Protein AF-X1N1Q4-F1 (afdb_monomer_lite)

Structure (mmCIF, N/CA/C/O backbone):
data_AF-X1N1Q4-F1
#
_entry.id   AF-X1N1Q4-F1
#
loop_
_atom_site.group_PDB
_atom_site.id
_atom_site.type_symbol
_atom_site.label_atom_id
_atom_site.label_alt_id
_atom_site.label_comp_id
_atom_site.label_asym_id
_atom_site.label_entity_id
_atom_site.label_seq_id
_atom_site.pdbx_PDB_ins_code
_atom_site.Cartn_x
_atom_site.Cartn_y
_atom_site.Cartn_z
_atom_site.occupancy
_atom_site.B_iso_or_equiv
_atom_site.auth_seq_id
_atom_site.auth_comp_id
_atom_site.auth_asym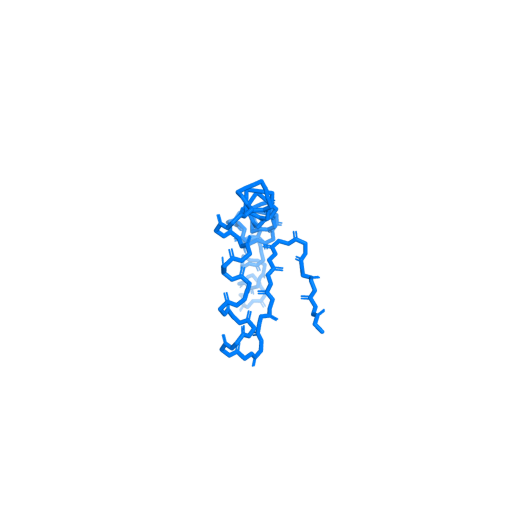_id
_atom_site.auth_atom_id
_atom_site.pdbx_PDB_model_num
ATOM 1 N N . MET A 1 1 ? 2.324 4.026 15.900 1.00 48.66 1 MET A N 1
ATOM 2 C CA . MET A 1 1 ? 1.229 3.834 14.927 1.00 48.66 1 MET A CA 1
ATOM 3 C C . MET A 1 1 ? 1.421 4.803 13.762 1.00 48.66 1 MET A C 1
ATOM 5 O O . MET A 1 1 ? 1.174 5.992 13.925 1.00 48.66 1 MET A O 1
ATOM 9 N N . GLY A 1 2 ? 1.972 4.344 12.635 1.00 50.22 2 GLY A N 1
ATOM 10 C CA . GLY A 1 2 ? 2.283 5.210 11.491 1.00 50.22 2 GLY A CA 1
ATOM 11 C C . GLY A 1 2 ? 1.074 5.366 10.575 1.00 50.22 2 GLY A C 1
ATOM 12 O O . GLY A 1 2 ? 0.690 4.418 9.896 1.00 50.22 2 GLY A O 1
ATOM 13 N N . PHE A 1 3 ? 0.459 6.546 10.559 1.00 49.31 3 PHE A N 1
ATOM 14 C CA . PHE A 1 3 ? -0.446 6.918 9.476 1.00 49.31 3 PHE A CA 1
ATOM 15 C C . PHE A 1 3 ? 0.398 7.131 8.219 1.00 49.31 3 PHE A C 1
ATOM 17 O O . PHE A 1 3 ? 1.276 7.992 8.209 1.00 49.31 3 PHE A O 1
ATOM 24 N N . VAL A 1 4 ? 0.146 6.354 7.173 1.00 63.78 4 VAL A N 1
ATOM 25 C CA . VAL A 1 4 ? 0.645 6.660 5.830 1.00 63.78 4 VAL A CA 1
ATOM 26 C C . VAL A 1 4 ? -0.483 7.409 5.128 1.00 63.78 4 VAL A C 1
ATOM 28 O O . VAL A 1 4 ? -1.648 7.067 5.309 1.00 63.78 4 VAL A O 1
ATOM 31 N N . GLU A 1 5 ? -0.193 8.448 4.342 1.00 72.50 5 GLU A N 1
ATOM 32 C CA . GLU A 1 5 ? -1.249 9.310 3.772 1.00 72.50 5 GLU A CA 1
ATOM 33 C C . GLU A 1 5 ? -2.312 8.569 2.932 1.00 72.50 5 GLU A C 1
ATOM 35 O O . GLU A 1 5 ? -3.384 9.128 2.664 1.00 72.50 5 GLU A O 1
ATOM 40 N N . ASN A 1 6 ? -2.016 7.330 2.528 1.00 85.94 6 ASN A N 1
ATOM 41 C CA . ASN A 1 6 ? -2.820 6.444 1.696 1.00 85.94 6 ASN A CA 1
ATOM 42 C C . ASN A 1 6 ? -3.360 5.185 2.410 1.00 85.94 6 ASN A C 1
ATOM 44 O O . ASN A 1 6 ? -3.972 4.353 1.742 1.00 85.94 6 ASN A O 1
ATOM 48 N N . GLY A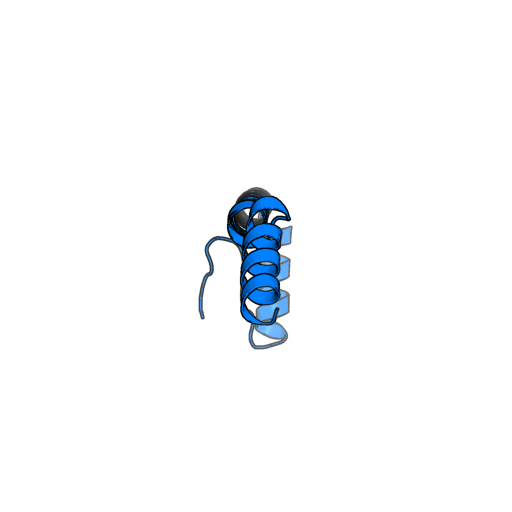 1 7 ? -3.180 5.023 3.727 1.00 92.06 7 GLY A N 1
ATOM 49 C CA . GLY A 1 7 ? -3.707 3.849 4.427 1.00 92.06 7 GLY A CA 1
ATOM 50 C C . GLY A 1 7 ? -3.270 3.700 5.883 1.00 92.06 7 GLY A C 1
ATOM 51 O O . GLY A 1 7 ? -2.744 4.619 6.510 1.00 92.06 7 GLY A O 1
ATOM 52 N N . PHE A 1 8 ? -3.492 2.503 6.425 1.00 94.31 8 PHE A N 1
ATOM 53 C CA . PHE A 1 8 ? -3.106 2.139 7.784 1.00 94.31 8 PHE A CA 1
ATOM 54 C C . PHE A 1 8 ? -2.193 0.917 7.778 1.00 94.31 8 PHE A C 1
ATOM 56 O O . PHE A 1 8 ? -2.462 -0.059 7.083 1.00 94.31 8 PHE A O 1
ATOM 63 N N . LEU A 1 9 ? -1.149 0.963 8.602 1.00 93.56 9 LEU A N 1
ATOM 64 C CA . LEU A 1 9 ? -0.311 -0.190 8.910 1.00 93.56 9 LEU A CA 1
ATOM 65 C C . LEU A 1 9 ? -0.703 -0.699 10.295 1.00 93.56 9 LEU A C 1
ATOM 67 O O . LEU A 1 9 ? -0.228 -0.182 11.304 1.00 93.56 9 LEU A O 1
ATOM 71 N N . ALA A 1 10 ? -1.6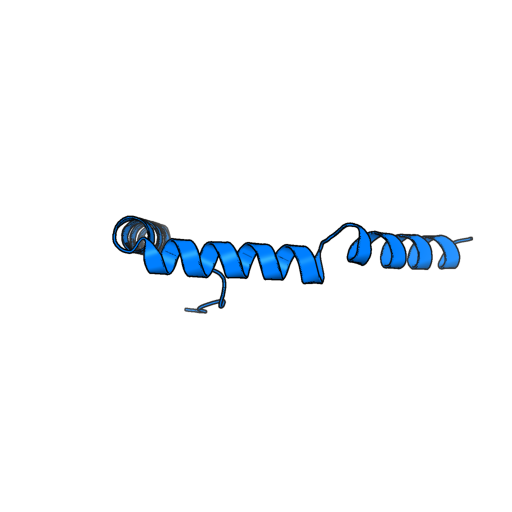32 -1.652 10.323 1.00 93.44 10 ALA A N 1
ATOM 72 C CA . ALA A 1 10 ? -2.019 -2.347 11.543 1.00 93.44 10 ALA A CA 1
ATOM 73 C C . ALA A 1 10 ? -0.969 -3.406 11.902 1.00 93.44 10 ALA A C 1
ATOM 75 O O . ALA A 1 10 ? -0.430 -4.075 11.020 1.00 93.44 10 ALA A O 1
ATOM 76 N N . THR A 1 11 ? -0.692 -3.545 13.195 1.00 95.62 11 THR A N 1
ATOM 77 C CA . THR A 1 11 ? 0.316 -4.470 13.740 1.00 95.62 11 THR A CA 1
ATOM 78 C C . THR A 1 11 ? -0.283 -5.578 14.606 1.00 95.62 11 THR A C 1
ATOM 80 O O . THR A 1 11 ? 0.434 -6.482 15.026 1.00 95.62 11 THR A O 1
ATOM 83 N N . SER A 1 12 ? -1.599 -5.546 14.822 1.00 97.62 12 SER A N 1
ATOM 84 C CA . SER A 1 12 ? -2.376 -6.598 15.478 1.00 97.62 12 SER A CA 1
ATOM 85 C C . SER A 1 12 ? -3.726 -6.796 14.787 1.00 97.62 12 SER A C 1
ATOM 87 O O . SER A 1 12 ? -4.165 -5.958 13.993 1.00 97.62 12 SER A O 1
ATOM 89 N N . GLU A 1 13 ? -4.401 -7.899 15.108 1.00 98.12 13 GLU A N 1
ATOM 90 C CA . GLU A 1 13 ? -5.752 -8.187 14.613 1.00 98.12 13 GLU A CA 1
ATOM 91 C C . GLU A 1 13 ? -6.777 -7.154 15.101 1.00 98.12 13 GLU A C 1
ATOM 93 O O . GLU A 1 13 ? -7.592 -6.685 14.309 1.00 98.12 13 GLU A O 1
ATOM 98 N N . ASP A 1 14 ? -6.687 -6.721 16.362 1.00 98.06 14 ASP A N 1
ATOM 99 C CA . ASP A 1 14 ? -7.566 -5.683 16.917 1.00 98.06 14 ASP A CA 1
ATOM 100 C C . ASP A 1 14 ? -7.384 -4.342 16.198 1.00 98.06 14 ASP A C 1
ATOM 102 O O . ASP A 1 14 ? -8.356 -3.661 15.854 1.00 98.06 14 ASP A O 1
ATOM 106 N N . GLU A 1 15 ? -6.130 -3.964 15.919 1.00 97.00 15 GLU A N 1
ATOM 107 C CA . GLU A 1 15 ? -5.841 -2.775 15.122 1.00 97.00 15 GLU A CA 1
ATOM 108 C C . GLU A 1 15 ? -6.406 -2.920 13.709 1.00 97.00 15 GLU A C 1
ATOM 110 O O . GLU A 1 15 ? -7.019 -1.984 13.193 1.00 97.00 15 GLU A O 1
ATOM 115 N N . TRP A 1 16 ? -6.238 -4.088 13.089 1.00 96.94 16 TRP A N 1
ATOM 116 C CA . TRP A 1 16 ? -6.742 -4.369 11.748 1.00 96.94 16 TRP A CA 1
ATOM 117 C C . TRP A 1 16 ? -8.268 -4.252 11.683 1.00 96.94 16 TRP A C 1
ATOM 119 O O . TRP A 1 16 ? -8.788 -3.508 10.843 1.00 96.94 16 TRP A O 1
ATOM 129 N N . TYR A 1 17 ? -8.976 -4.886 12.622 1.00 98.44 17 TYR A N 1
ATOM 130 C CA . TYR A 1 17 ? -10.431 -4.809 12.736 1.00 98.44 17 TYR A CA 1
ATOM 131 C C . TYR A 1 17 ? -10.894 -3.363 12.927 1.00 98.44 17 TYR A C 1
ATOM 133 O O . TYR A 1 17 ? -11.751 -2.874 12.189 1.00 98.44 17 TYR A O 1
ATOM 141 N N . GLY A 1 18 ? -10.270 -2.635 13.858 1.00 97.81 18 GLY A N 1
ATOM 142 C CA . GLY A 1 18 ? -10.606 -1.236 14.117 1.00 97.81 18 GLY A CA 1
ATOM 143 C C . GLY A 1 18 ? -10.411 -0.333 12.895 1.00 97.81 18 GLY A C 1
ATOM 144 O O . GLY A 1 18 ? -11.243 0.536 12.625 1.00 97.81 18 GLY A O 1
ATOM 145 N N . LYS A 1 19 ? -9.340 -0.535 12.113 1.00 96.69 19 LYS A N 1
ATOM 146 C CA . LYS A 1 19 ? -9.088 0.269 10.904 1.00 96.69 19 LYS A CA 1
ATOM 147 C C . LYS A 1 19 ? -10.037 -0.058 9.761 1.00 96.69 19 L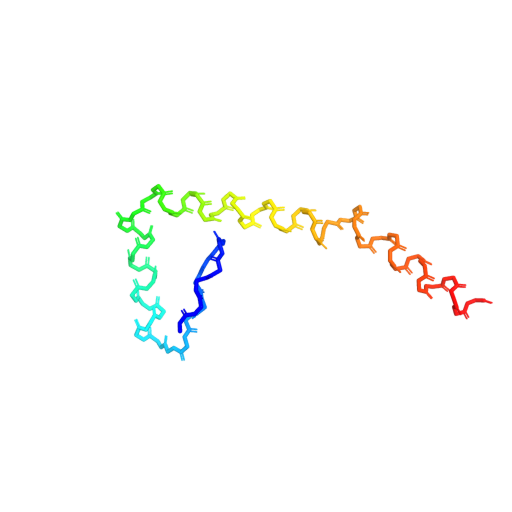YS A C 1
ATOM 149 O O . LYS A 1 19 ? -10.442 0.865 9.056 1.00 96.69 19 LYS A O 1
ATOM 154 N N . ILE A 1 20 ? -10.419 -1.320 9.585 1.00 97.31 20 ILE A N 1
ATOM 155 C CA . ILE A 1 20 ? -11.413 -1.688 8.571 1.00 97.31 20 ILE A CA 1
ATOM 156 C C . ILE A 1 20 ? -12.784 -1.126 8.935 1.00 97.31 20 ILE A C 1
ATOM 158 O O . ILE A 1 20 ? -13.399 -0.477 8.087 1.00 97.31 20 ILE A O 1
ATOM 162 N N . SER A 1 21 ? -13.223 -1.290 10.184 1.00 98.44 21 SER A N 1
ATOM 163 C CA . SER A 1 21 ? -14.495 -0.736 10.665 1.00 98.44 21 SER A CA 1
ATOM 164 C C . SER A 1 21 ? -14.556 0.780 10.453 1.00 98.44 21 SER A C 1
ATOM 166 O O . SER A 1 21 ? -15.494 1.272 9.829 1.00 98.44 21 SER A O 1
ATOM 168 N N . LEU A 1 22 ? -13.485 1.508 10.799 1.00 96.62 22 LEU A N 1
ATOM 169 C CA . LEU A 1 22 ? -13.367 2.948 10.536 1.00 96.62 22 LEU A CA 1
ATOM 170 C C . LEU A 1 22 ? -13.554 3.313 9.050 1.00 96.62 22 LEU A C 1
ATOM 172 O O . LEU A 1 22 ? -14.188 4.319 8.734 1.00 96.62 22 LEU A O 1
ATOM 176 N N . LEU A 1 23 ? -12.991 2.534 8.121 1.00 96.75 23 LEU A N 1
ATOM 177 C CA . LEU A 1 23 ? -13.123 2.793 6.680 1.00 96.75 23 LEU A CA 1
ATOM 178 C C . LEU A 1 23 ? -14.513 2.444 6.133 1.00 96.75 23 LEU A C 1
ATOM 180 O O . LEU A 1 23 ? -14.965 3.063 5.164 1.00 96.75 23 LEU A O 1
ATOM 184 N N . ILE A 1 24 ? -15.182 1.450 6.718 1.00 98.00 24 ILE A N 1
ATOM 185 C CA . ILE A 1 24 ? -16.565 1.094 6.377 1.00 98.00 24 ILE A CA 1
ATOM 186 C C . ILE A 1 24 ? -17.507 2.215 6.822 1.00 98.00 24 ILE A C 1
ATOM 188 O O . ILE A 1 24 ? -18.328 2.671 6.026 1.00 98.00 24 ILE A O 1
ATOM 192 N N . GLU A 1 25 ? -17.334 2.694 8.053 1.00 98.56 25 GLU A N 1
ATOM 193 C CA . GLU A 1 25 ? -18.162 3.733 8.672 1.00 98.56 25 GLU A CA 1
ATOM 194 C C . GLU A 1 25 ? -17.888 5.137 8.109 1.00 98.56 25 GLU A C 1
ATOM 196 O O . GLU A 1 25 ? -18.764 6.000 8.148 1.00 98.56 25 GLU A O 1
ATOM 201 N N . ASN A 1 26 ? -16.698 5.380 7.542 1.00 98.12 26 ASN A N 1
ATOM 202 C CA . ASN A 1 26 ? -16.312 6.672 6.969 1.00 98.12 26 ASN A CA 1
ATOM 203 C C . ASN A 1 26 ? -15.980 6.572 5.461 1.00 98.12 26 ASN A C 1
ATOM 205 O O . ASN A 1 26 ? -14.807 6.459 5.072 1.00 98.12 26 ASN A O 1
ATOM 209 N N . PRO A 1 27 ? -16.993 6.636 4.572 1.00 97.50 27 PRO A N 1
ATOM 210 C CA . PRO A 1 27 ? -16.804 6.454 3.133 1.00 97.50 27 PRO A CA 1
ATOM 211 C C . PRO A 1 27 ? -15.936 7.538 2.479 1.00 97.50 27 PRO A C 1
ATOM 213 O O . PRO A 1 27 ? -15.195 7.229 1.542 1.00 97.50 27 PRO A O 1
ATOM 216 N N . GLU A 1 28 ? -15.968 8.777 2.978 1.00 97.12 28 GLU A N 1
ATOM 217 C CA . GLU A 1 28 ? -15.130 9.867 2.459 1.00 97.12 28 GLU A CA 1
ATOM 218 C C . GLU A 1 28 ? -13.651 9.651 2.788 1.00 97.12 28 GLU A C 1
ATOM 220 O O . GLU A 1 28 ? -12.788 9.810 1.919 1.00 97.12 28 GLU A O 1
ATOM 225 N N . LEU A 1 29 ? -13.342 9.202 4.012 1.00 95.88 29 LEU A N 1
ATOM 226 C CA . LEU A 1 29 ? -11.984 8.804 4.384 1.00 95.88 29 LEU A CA 1
ATOM 227 C C . LEU A 1 29 ? -11.480 7.671 3.485 1.00 95.88 29 LEU A C 1
ATOM 229 O O . LEU A 1 29 ? -10.384 7.769 2.929 1.00 95.88 29 LEU A O 1
ATOM 233 N N . LYS A 1 30 ? -12.301 6.631 3.295 1.00 96.06 30 LYS A N 1
ATOM 234 C CA . LYS A 1 30 ? -11.992 5.496 2.416 1.00 96.06 30 LYS A CA 1
ATOM 235 C C . LYS A 1 30 ? -11.704 5.942 0.985 1.00 96.06 30 LYS A C 1
ATOM 237 O O . LYS A 1 30 ? -10.691 5.541 0.412 1.00 96.06 30 LYS A O 1
ATOM 242 N N . LYS A 1 31 ? -12.549 6.807 0.416 1.00 96.81 31 LYS A N 1
ATOM 243 C CA . LYS A 1 31 ? -12.357 7.348 -0.936 1.00 96.81 31 LYS A CA 1
ATOM 244 C C . LYS A 1 31 ? -11.065 8.159 -1.036 1.00 96.81 31 LYS A C 1
ATOM 246 O O . LYS A 1 31 ? -10.267 7.926 -1.944 1.00 96.81 31 LYS A O 1
ATOM 251 N N . LYS A 1 32 ? -10.825 9.063 -0.082 1.00 95.81 32 LYS A N 1
ATOM 252 C CA . LYS A 1 32 ? -9.620 9.904 -0.031 1.00 95.81 32 LYS A CA 1
ATOM 253 C C . LYS A 1 32 ? -8.343 9.068 0.054 1.00 95.81 32 LYS A C 1
ATOM 255 O O . LYS A 1 32 ? -7.394 9.334 -0.682 1.00 95.81 32 LYS A O 1
ATOM 260 N N . MET A 1 33 ? -8.324 8.056 0.922 1.00 95.75 33 MET A N 1
ATOM 261 C CA . MET A 1 33 ? -7.190 7.136 1.042 1.00 95.75 33 MET A CA 1
ATOM 262 C C . MET A 1 33 ? -6.973 6.337 -0.242 1.00 95.75 33 MET A C 1
ATOM 264 O O . MET A 1 33 ? -5.848 6.287 -0.730 1.00 95.75 33 MET A O 1
ATOM 268 N N . GLY A 1 34 ? -8.037 5.791 -0.840 1.00 95.69 34 GLY A N 1
ATOM 269 C CA . GLY A 1 34 ? -7.948 5.037 -2.093 1.00 95.69 34 GLY A CA 1
ATOM 270 C C . GLY A 1 34 ? -7.394 5.865 -3.256 1.00 95.69 34 GLY A C 1
ATOM 271 O O . GLY A 1 34 ? -6.511 5.400 -3.977 1.00 95.69 34 GLY A O 1
ATOM 272 N N . MET A 1 35 ? -7.846 7.116 -3.404 1.00 97.00 35 MET A N 1
ATOM 273 C CA . MET A 1 35 ? -7.316 8.039 -4.417 1.00 97.00 35 MET A CA 1
ATOM 274 C C . MET A 1 35 ? -5.822 8.302 -4.215 1.00 97.00 35 MET A C 1
ATOM 276 O O . MET A 1 35 ? -5.037 8.162 -5.149 1.00 97.00 35 MET A O 1
ATOM 280 N N . ARG A 1 36 ? -5.405 8.594 -2.978 1.00 96.00 36 ARG A N 1
ATOM 281 C CA . ARG A 1 36 ? -3.985 8.797 -2.651 1.00 96.00 36 ARG A CA 1
ATOM 282 C C . ARG A 1 36 ? -3.149 7.538 -2.861 1.00 96.00 36 ARG A C 1
ATOM 284 O O . ARG A 1 36 ? -2.015 7.631 -3.321 1.00 96.00 36 ARG A O 1
ATOM 291 N N . GLY A 1 37 ? -3.705 6.365 -2.558 1.00 95.50 37 GLY A N 1
ATOM 292 C CA . GLY A 1 37 ? -3.077 5.073 -2.826 1.00 95.50 37 GLY A CA 1
ATOM 293 C C . GLY A 1 37 ? -2.822 4.869 -4.313 1.00 95.50 37 GLY A C 1
ATOM 294 O O . GLY A 1 37 ? -1.699 4.552 -4.704 1.00 95.50 37 GLY A O 1
ATOM 295 N N . ARG A 1 38 ? -3.827 5.142 -5.153 1.00 96.56 38 ARG A N 1
ATOM 296 C CA . ARG A 1 38 ? -3.680 5.089 -6.612 1.00 96.56 38 ARG A CA 1
ATOM 297 C C . ARG A 1 38 ? -2.606 6.055 -7.105 1.00 96.56 38 ARG A C 1
ATOM 299 O O . ARG A 1 38 ? -1.722 5.631 -7.845 1.00 96.56 38 ARG A O 1
ATOM 306 N N . ASP A 1 39 ? -2.660 7.314 -6.683 1.00 96.38 39 ASP A N 1
ATOM 307 C CA . ASP A 1 39 ? -1.692 8.331 -7.105 1.00 96.38 39 ASP A CA 1
ATOM 308 C C . ASP A 1 39 ? -0.261 7.945 -6.718 1.00 96.38 39 ASP A C 1
ATOM 310 O O . ASP A 1 39 ? 0.666 8.110 -7.510 1.00 96.38 39 ASP A O 1
ATOM 314 N N . PHE A 1 40 ? -0.077 7.390 -5.517 1.00 95.69 40 PHE A N 1
ATOM 315 C CA . PHE A 1 40 ? 1.217 6.899 -5.059 1.00 95.69 40 PHE A CA 1
ATOM 316 C C . PHE A 1 40 ? 1.738 5.753 -5.935 1.00 95.69 40 PHE A C 1
ATOM 318 O O . PHE A 1 40 ? 2.896 5.789 -6.353 1.00 95.69 40 PHE A O 1
ATOM 325 N N . VAL A 1 41 ? 0.891 4.766 -6.251 1.00 95.88 41 VAL A N 1
ATOM 326 C CA . VAL A 1 41 ? 1.278 3.629 -7.102 1.00 95.88 41 VAL A CA 1
ATOM 327 C C . VAL A 1 41 ? 1.650 4.101 -8.504 1.00 95.88 41 VAL A C 1
ATOM 329 O O . VAL A 1 41 ? 2.720 3.754 -8.996 1.00 95.88 41 VAL A O 1
ATOM 332 N N . VAL A 1 42 ? 0.818 4.944 -9.120 1.00 97.31 42 VAL A N 1
ATOM 333 C CA . VAL A 1 42 ? 1.078 5.482 -10.464 1.00 97.31 42 VAL A CA 1
ATOM 334 C C . VAL A 1 42 ? 2.398 6.256 -10.503 1.00 97.31 42 VAL A C 1
ATOM 336 O O . VAL A 1 42 ? 3.192 6.063 -11.414 1.00 97.31 42 VAL A O 1
ATOM 339 N N . LYS A 1 43 ? 2.684 7.091 -9.499 1.00 96.06 43 LYS A N 1
ATOM 340 C CA . LYS A 1 43 ? 3.904 7.916 -9.485 1.00 96.06 43 LYS A CA 1
ATOM 341 C C . LYS A 1 43 ? 5.196 7.138 -9.245 1.00 96.06 43 LYS A C 1
ATOM 343 O O . LYS A 1 43 ? 6.258 7.632 -9.609 1.00 96.06 43 LYS A O 1
ATOM 348 N N . ASN A 1 44 ? 5.134 5.973 -8.601 1.00 95.69 44 ASN A N 1
ATOM 349 C CA . ASN A 1 44 ? 6.338 5.294 -8.107 1.00 95.69 44 ASN A CA 1
ATOM 350 C C . ASN A 1 44 ? 6.563 3.898 -8.702 1.00 95.69 44 ASN A C 1
ATOM 352 O O . ASN A 1 44 ? 7.702 3.427 -8.726 1.00 95.69 44 ASN A O 1
ATOM 356 N N . TYR A 1 45 ? 5.503 3.248 -9.183 1.00 95.69 45 TYR A N 1
ATOM 357 C CA . TYR A 1 45 ? 5.515 1.835 -9.573 1.00 95.69 45 TYR A CA 1
ATOM 358 C C . TYR A 1 45 ? 4.847 1.571 -10.929 1.00 95.69 45 TYR A C 1
ATOM 360 O O . TYR A 1 45 ? 4.644 0.411 -11.281 1.00 95.69 45 TYR A O 1
ATOM 368 N N . SER A 1 46 ? 4.490 2.604 -11.702 1.00 97.19 46 SER A N 1
ATOM 369 C CA . SER A 1 46 ? 3.961 2.396 -13.053 1.00 97.19 46 SER A CA 1
ATOM 370 C C . SER A 1 46 ? 5.025 1.844 -14.006 1.00 97.19 46 SER A C 1
ATOM 372 O O . SER A 1 46 ? 6.226 1.874 -13.716 1.00 97.19 46 SER A O 1
ATOM 374 N N . LEU A 1 47 ? 4.593 1.361 -15.174 1.00 97.69 47 LEU A N 1
ATOM 375 C CA . LEU A 1 47 ? 5.509 0.864 -16.200 1.00 97.69 47 LEU A CA 1
ATOM 376 C C . LEU A 1 47 ? 6.470 1.965 -16.665 1.00 97.69 47 LEU A C 1
ATOM 378 O O . LEU A 1 47 ? 7.660 1.710 -16.826 1.00 97.69 47 LEU A O 1
ATOM 382 N N . GLU A 1 48 ? 5.972 3.192 -16.804 1.00 97.81 48 GLU A N 1
ATOM 383 C CA . GLU A 1 48 ? 6.756 4.377 -17.163 1.00 97.81 48 GLU A CA 1
ATOM 384 C C . GLU A 1 48 ? 7.876 4.651 -16.149 1.00 97.81 48 GLU A C 1
ATOM 386 O O . GLU A 1 48 ? 8.933 5.156 -16.521 1.00 97.81 48 GLU A O 1
ATOM 391 N N . VAL A 1 49 ? 7.676 4.284 -14.877 1.00 97.81 49 VAL A N 1
ATOM 392 C CA . VAL A 1 49 ? 8.679 4.433 -13.812 1.00 97.81 49 VAL A CA 1
ATOM 393 C C . VAL A 1 49 ? 9.607 3.219 -13.724 1.00 97.81 49 VAL A C 1
ATOM 395 O O . VAL A 1 49 ? 10.809 3.371 -13.490 1.00 97.81 49 VAL A O 1
ATOM 398 N N . ALA A 1 50 ? 9.072 2.008 -13.878 1.00 97.88 50 ALA A N 1
ATOM 399 C CA . ALA A 1 50 ? 9.816 0.765 -13.692 1.00 97.88 50 ALA A CA 1
ATOM 400 C C . ALA A 1 50 ? 10.680 0.395 -14.909 1.00 97.88 50 ALA A C 1
ATOM 402 O O . ALA A 1 50 ? 11.834 -0.008 -14.741 1.00 97.88 50 ALA A O 1
ATOM 403 N N . ALA A 1 51 ? 10.162 0.559 -16.131 1.00 98.25 51 ALA A N 1
ATOM 404 C CA . ALA A 1 51 ? 10.846 0.131 -17.351 1.00 98.25 51 ALA A CA 1
ATOM 405 C C . ALA A 1 51 ? 12.201 0.832 -17.570 1.00 98.25 51 ALA A C 1
ATOM 407 O O . ALA A 1 51 ? 13.175 0.128 -17.843 1.00 98.25 51 ALA A O 1
ATOM 408 N N . PRO A 1 52 ? 12.348 2.162 -17.384 1.00 97.94 52 PRO A N 1
ATOM 409 C CA . PRO A 1 52 ? 13.649 2.815 -17.538 1.00 97.94 52 PRO A CA 1
ATOM 410 C C . PRO A 1 52 ? 14.699 2.304 -16.544 1.00 97.94 52 PRO A C 1
ATOM 412 O O . PRO A 1 52 ? 15.860 2.135 -16.915 1.00 97.94 52 PRO A O 1
ATOM 415 N N . LYS A 1 53 ? 14.293 2.00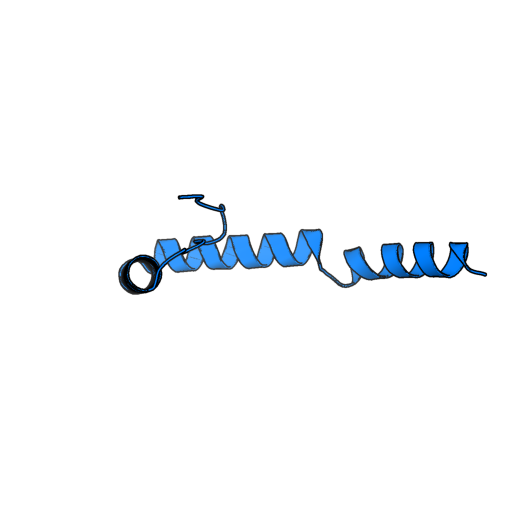9 -15.298 1.00 97.06 53 LYS A N 1
ATOM 416 C CA . LYS A 1 53 ? 15.181 1.448 -14.264 1.00 97.06 53 LYS A CA 1
ATOM 417 C C . LYS A 1 53 ? 15.678 0.064 -14.670 1.00 97.06 53 LYS A C 1
ATOM 419 O O . LYS A 1 53 ? 16.875 -0.201 -14.596 1.00 97.06 53 LYS A O 1
ATOM 424 N N . LEU A 1 54 ? 14.771 -0.788 -15.152 1.00 97.75 54 LEU A N 1
ATOM 425 C CA . LEU A 1 54 ? 15.115 -2.125 -15.630 1.00 97.75 54 LEU A CA 1
ATOM 426 C C . LEU A 1 54 ? 16.052 -2.067 -16.842 1.00 97.75 54 LEU A C 1
ATOM 428 O O . LEU A 1 54 ? 17.082 -2.731 -16.847 1.00 97.75 54 LEU A O 1
ATOM 432 N N . ILE A 1 55 ? 15.737 -1.241 -17.843 1.00 98.25 55 ILE A N 1
ATOM 433 C CA . ILE A 1 55 ? 16.587 -1.065 -19.031 1.00 98.25 55 ILE A CA 1
ATOM 434 C C . ILE A 1 55 ? 17.980 -0.573 -18.629 1.00 98.25 55 ILE A C 1
ATOM 436 O O . ILE A 1 55 ? 18.975 -1.062 -19.157 1.00 98.25 55 ILE A O 1
ATOM 440 N N . SER A 1 56 ? 18.061 0.381 -17.696 1.00 97.88 56 SER A N 1
ATOM 441 C CA . SER A 1 56 ? 19.337 0.881 -17.180 1.00 97.88 56 SER A CA 1
ATOM 442 C C . SER A 1 56 ? 20.153 -0.232 -16.523 1.00 97.88 56 SER A C 1
ATOM 444 O O . SER A 1 56 ? 21.323 -0.390 -16.861 1.00 97.88 56 SER A O 1
ATOM 446 N N . ALA A 1 57 ? 19.530 -1.043 -15.664 1.00 97.81 57 ALA A N 1
ATOM 447 C CA . ALA A 1 57 ? 20.191 -2.173 -15.016 1.00 97.81 57 ALA A CA 1
ATOM 448 C C . ALA A 1 57 ? 20.683 -3.218 -16.031 1.00 97.81 57 ALA A C 1
ATOM 450 O O . ALA A 1 57 ? 21.821 -3.665 -15.947 1.00 97.81 57 ALA A O 1
ATOM 451 N N . LEU A 1 58 ? 19.868 -3.562 -17.034 1.00 98.31 58 LEU A N 1
ATOM 452 C CA . LEU A 1 58 ? 20.257 -4.519 -18.077 1.00 98.31 58 LEU A CA 1
ATOM 453 C C . LEU A 1 58 ? 21.427 -4.007 -18.928 1.00 98.31 58 LEU A C 1
ATOM 455 O O . LEU A 1 58 ? 22.336 -4.770 -19.234 1.00 98.31 58 LEU A O 1
ATOM 459 N N . LYS A 1 59 ? 21.444 -2.711 -19.265 1.00 97.94 59 LYS A N 1
ATOM 460 C CA . LYS A 1 59 ? 22.552 -2.081 -20.005 1.00 97.94 59 LYS A CA 1
ATOM 461 C C . LYS A 1 59 ? 23.869 -2.042 -19.229 1.00 97.94 59 LYS A C 1
ATOM 463 O O . LYS A 1 59 ? 24.904 -1.897 -19.855 1.00 97.94 59 LYS A O 1
ATOM 468 N N . GLN A 1 60 ? 23.838 -2.118 -17.900 1.00 96.75 60 GLN A N 1
ATOM 469 C CA . GLN A 1 60 ? 25.056 -2.171 -17.080 1.00 96.75 60 GLN A CA 1
ATOM 470 C C . GLN A 1 60 ? 25.677 -3.574 -17.030 1.00 96.75 60 GLN A C 1
ATOM 472 O O . GLN A 1 60 ? 26.817 -3.712 -16.597 1.00 96.75 60 GLN A O 1
ATOM 477 N N . LEU A 1 61 ? 24.928 -4.607 -17.428 1.00 93.56 61 LEU A N 1
ATOM 478 C CA . LEU A 1 61 ? 25.378 -6.001 -17.427 1.00 93.56 61 LEU A CA 1
ATOM 479 C C . LEU A 1 61 ? 25.875 -6.480 -18.798 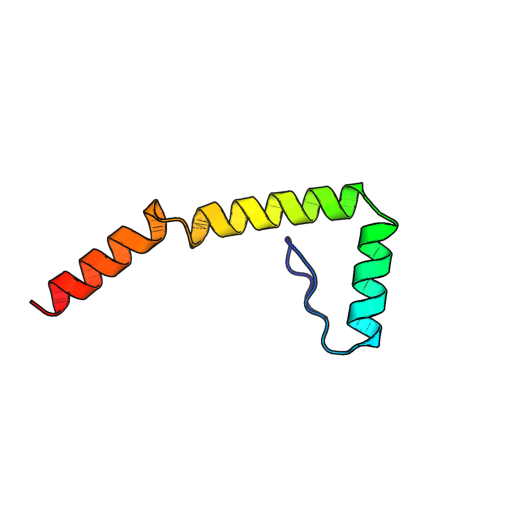1.00 93.56 61 LEU A C 1
ATOM 481 O O . LEU A 1 61 ? 26.501 -7.536 -18.866 1.00 93.56 61 LEU A O 1
ATOM 485 N N . ALA A 1 62 ? 25.541 -5.750 -19.863 1.00 75.44 62 ALA A N 1
ATOM 486 C CA . ALA A 1 62 ? 25.950 -6.026 -21.238 1.00 75.44 62 ALA A CA 1
ATOM 487 C C . ALA A 1 62 ? 27.226 -5.253 -21.585 1.00 75.44 62 ALA A C 1
ATOM 489 O O . ALA A 1 62 ? 28.076 -5.838 -22.289 1.00 75.44 62 ALA A O 1
#

pLDDT: mean 93.03, std 11.52, range [48.66, 98.56]

Organism: NCBI:txid412755

Radius of gyration: 17.1 Å; chains: 1; bounding box: 44×18×38 Å

Foldseek 3Di:
DDDDQQADDDPDPVSVVVRVVVCVVDVVSVVRSPVVVVVVCCVDPDCVNVVVVVVVVVVVVD

Sequence (62 aa):
MGFVENGFLATSEDEWYGKISLLIENPELKKKMGMRGRDFVVKNYSLEVAAPKLISALKQLA

Secondary structure (DSSP, 8-state):
--EETTEE---SHHHHHHHHHHHHH-HHHHHHHHHHHHHHHHHHHSHHHHHHHHHHHHHHH-